Protein AF-A0A2I8ADN0-F1 (afdb_monomer)

Mean predicted aligned error: 14.72 Å

pLDDT: mean 73.5, std 17.79, range [44.16, 92.94]

Secondary structure (DSSP, 8-state):
------EEEETTEEEESS--TT-SS----------------GGGTT--S------------

Foldseek 3Di:
DDDDFDWDDDPNDTGTPDDDPPDPDDDDDDDDDDPPPPCPPCVVVPPPDDPDDDDDDPDDD

Radius of gyration: 21.01 Å; Cα contacts (8 Å, |Δi|>4): 20; chains: 1; bounding box: 54×20×40 Å

Structure (mmCIF, N/CA/C/O backbone):
data_AF-A0A2I8ADN0-F1
#
_entry.id   AF-A0A2I8ADN0-F1
#
loop_
_atom_site.group_PDB
_atom_site.id
_atom_site.type_symbol
_atom_site.label_atom_id
_atom_site.label_alt_id
_atom_site.label_comp_id
_atom_site.label_asym_id
_atom_site.label_entity_id
_atom_site.label_seq_id
_atom_site.pdbx_PDB_ins_code
_atom_site.Cartn_x
_atom_site.Cartn_y
_atom_site.Cartn_z
_atom_site.occupancy
_atom_site.B_iso_or_equiv
_atom_site.auth_seq_id
_atom_site.auth_comp_id
_atom_site.auth_asym_id
_atom_site.auth_atom_id
_atom_site.pdbx_PDB_model_num
ATOM 1 N N . MET A 1 1 ? -3.810 6.942 16.814 1.00 77.25 1 MET A N 1
ATOM 2 C CA . MET A 1 1 ? -2.485 6.289 16.733 1.00 77.25 1 MET A CA 1
ATOM 3 C C . MET A 1 1 ? -2.299 5.805 15.306 1.00 77.25 1 MET A C 1
ATOM 5 O O . MET A 1 1 ? -3.235 5.222 14.775 1.00 77.25 1 MET A O 1
ATOM 9 N N . LEU A 1 2 ? -1.164 6.108 14.673 1.00 84.88 2 LEU A N 1
ATOM 10 C CA . LEU A 1 2 ? -0.873 5.647 13.312 1.00 84.88 2 LEU A CA 1
ATOM 11 C C . LEU A 1 2 ? -0.462 4.170 13.352 1.00 84.88 2 LEU A C 1
ATOM 13 O O . LEU A 1 2 ? 0.217 3.753 14.292 1.00 84.88 2 LEU A O 1
ATOM 17 N N . LYS A 1 3 ? -0.891 3.392 12.357 1.00 86.31 3 LYS A N 1
ATOM 18 C CA . LYS A 1 3 ? -0.453 2.009 12.148 1.00 86.31 3 LYS A CA 1
ATOM 19 C C . LYS A 1 3 ? 0.171 1.897 10.766 1.00 86.31 3 LYS 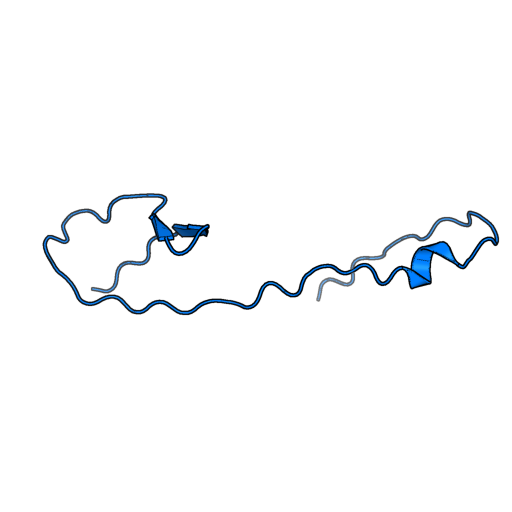A C 1
ATOM 21 O O . LYS A 1 3 ? -0.373 2.448 9.812 1.00 86.31 3 LYS A O 1
ATOM 26 N N . THR A 1 4 ? 1.282 1.181 10.686 1.00 89.06 4 THR A N 1
ATOM 27 C CA . THR A 1 4 ? 1.994 0.907 9.439 1.00 89.06 4 THR A CA 1
ATOM 28 C C . THR A 1 4 ? 1.891 -0.580 9.164 1.00 89.06 4 THR A C 1
ATOM 30 O O . THR A 1 4 ? 2.116 -1.376 10.069 1.00 89.06 4 THR A O 1
ATOM 33 N N . VAL A 1 5 ? 1.530 -0.927 7.933 1.00 89.56 5 VAL A N 1
ATOM 34 C CA . VAL A 1 5 ? 1.427 -2.301 7.440 1.00 89.56 5 VAL A CA 1
ATOM 35 C C . VAL A 1 5 ? 2.240 -2.373 6.157 1.00 89.56 5 VAL A C 1
ATOM 37 O O . VAL A 1 5 ? 2.163 -1.462 5.330 1.00 89.56 5 VAL A O 1
ATOM 40 N N . GLU A 1 6 ? 3.037 -3.423 6.009 1.00 89.25 6 GLU A N 1
ATOM 41 C CA . GLU A 1 6 ? 3.779 -3.668 4.778 1.00 89.25 6 GLU A CA 1
ATOM 42 C C . GLU A 1 6 ? 2.842 -4.210 3.690 1.00 89.25 6 GLU A C 1
ATOM 44 O O . GLU A 1 6 ? 1.836 -4.866 3.960 1.00 89.25 6 GLU A O 1
ATOM 49 N N . GLY A 1 7 ? 3.156 -3.924 2.433 1.00 89.31 7 GLY A N 1
ATOM 50 C CA . GLY A 1 7 ? 2.410 -4.465 1.312 1.00 89.31 7 GLY A CA 1
ATOM 51 C C . GLY A 1 7 ? 3.230 -4.467 0.036 1.00 89.31 7 GLY A C 1
ATOM 52 O O . GLY A 1 7 ? 4.211 -3.734 -0.094 1.00 89.31 7 GLY A O 1
ATOM 53 N N . ILE A 1 8 ? 2.812 -5.295 -0.913 1.00 91.50 8 ILE A N 1
ATOM 54 C CA . ILE A 1 8 ? 3.438 -5.419 -2.227 1.00 91.50 8 ILE A CA 1
ATOM 55 C C . ILE A 1 8 ? 2.508 -4.789 -3.259 1.00 91.50 8 ILE A C 1
ATOM 57 O O . ILE A 1 8 ? 1.338 -5.153 -3.359 1.00 91.50 8 ILE A O 1
ATOM 61 N N . TYR A 1 9 ? 3.030 -3.851 -4.051 1.00 91.50 9 TYR A N 1
ATOM 62 C CA . TYR A 1 9 ? 2.319 -3.338 -5.217 1.00 91.50 9 TYR A CA 1
ATOM 63 C C . TYR A 1 9 ? 2.606 -4.210 -6.439 1.00 91.50 9 TYR A C 1
ATOM 65 O O . TYR A 1 9 ? 3.751 -4.306 -6.887 1.00 91.50 9 TYR A O 1
ATOM 73 N N . LYS A 1 10 ? 1.568 -4.835 -6.997 1.00 90.38 10 LYS A N 1
ATOM 74 C CA . LYS A 1 10 ? 1.671 -5.694 -8.179 1.00 90.38 10 LYS A CA 1
ATOM 75 C C . LYS A 1 10 ? 0.389 -5.611 -9.001 1.00 90.38 10 LYS A C 1
ATOM 77 O O . LYS A 1 10 ? -0.710 -5.659 -8.464 1.00 90.38 10 LYS A O 1
ATOM 82 N N . ASN A 1 11 ? 0.524 -5.491 -10.323 1.00 90.94 11 ASN A N 1
ATOM 83 C CA . ASN A 1 11 ? -0.606 -5.475 -11.265 1.00 90.94 11 ASN A CA 1
ATOM 84 C C . ASN A 1 11 ? -1.698 -4.434 -10.931 1.00 90.94 11 ASN A C 1
ATOM 86 O O . ASN A 1 11 ? -2.886 -4.706 -11.085 1.00 90.94 11 ASN A O 1
ATOM 90 N N . GLY A 1 12 ? -1.308 -3.250 -10.448 1.00 88.81 12 GLY A N 1
ATOM 91 C CA . GLY A 1 12 ? -2.260 -2.192 -10.089 1.00 88.81 12 GLY A CA 1
ATOM 92 C C . GLY A 1 12 ? -2.960 -2.383 -8.740 1.00 88.81 12 GLY A C 1
ATOM 93 O O . GLY A 1 12 ? -3.829 -1.582 -8.405 1.00 88.81 12 GLY A O 1
ATOM 94 N N . GLN A 1 13 ? -2.598 -3.408 -7.964 1.00 92.44 13 GLN A N 1
ATOM 95 C CA . GLN A 1 13 ? -3.175 -3.702 -6.651 1.00 92.44 13 GLN A CA 1
ATOM 96 C C . GLN A 1 13 ? -2.101 -3.685 -5.559 1.00 92.44 13 GLN A C 1
ATOM 98 O O . GLN A 1 13 ? -0.935 -3.984 -5.817 1.00 92.44 13 GLN A O 1
ATOM 103 N N . ILE A 1 14 ? -2.502 -3.308 -4.343 1.00 92.06 14 ILE A N 1
ATOM 104 C CA . ILE A 1 14 ? -1.664 -3.364 -3.141 1.00 92.06 14 ILE A CA 1
ATOM 105 C C . ILE A 1 14 ? -2.126 -4.564 -2.323 1.00 92.06 14 ILE A C 1
ATOM 107 O O . ILE A 1 14 ? -3.249 -4.581 -1.821 1.00 92.06 14 ILE A O 1
ATOM 111 N N . GLU A 1 15 ? -1.256 -5.554 -2.186 1.00 92.94 15 GLU A N 1
ATOM 112 C CA . GLU A 1 15 ? -1.483 -6.732 -1.356 1.00 92.94 15 GLU A CA 1
ATOM 113 C C . GLU A 1 15 ? -0.838 -6.487 0.010 1.00 92.94 15 GLU A C 1
ATOM 115 O O . GLU A 1 15 ? 0.387 -6.432 0.118 1.00 92.94 15 GLU A O 1
ATOM 120 N N . LEU A 1 16 ? -1.650 -6.282 1.050 1.00 92.81 16 LEU A N 1
ATOM 121 C CA . LEU A 1 16 ? -1.151 -6.106 2.417 1.00 92.81 16 LEU A CA 1
ATOM 122 C C . LEU A 1 16 ? -0.624 -7.439 2.960 1.00 92.81 16 LEU A C 1
ATOM 124 O O . LEU A 1 16 ? -1.273 -8.473 2.796 1.00 92.81 16 LEU A O 1
ATOM 128 N N . THR A 1 17 ? 0.520 -7.414 3.645 1.00 91.06 17 THR A N 1
ATOM 129 C CA . THR A 1 17 ? 1.101 -8.614 4.273 1.00 91.06 17 THR A CA 1
ATOM 130 C C . THR A 1 17 ? 0.324 -9.052 5.514 1.00 91.06 17 THR A C 1
ATOM 132 O O . THR A 1 17 ? 0.339 -10.228 5.872 1.00 91.06 17 THR A O 1
ATOM 135 N N . GLU A 1 18 ? -0.400 -8.1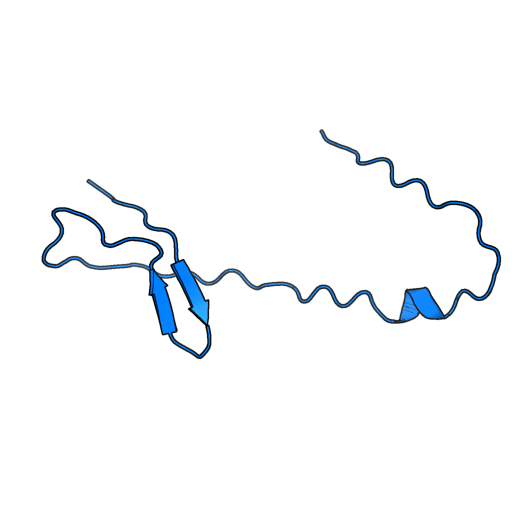25 6.145 1.00 91.50 18 GLU A N 1
ATOM 136 C CA . GLU A 1 18 ? -1.271 -8.387 7.285 1.00 91.50 18 GLU A CA 1
ATOM 137 C C . GLU A 1 18 ? -2.516 -7.489 7.288 1.00 91.50 18 GLU A C 1
ATOM 139 O O . GLU A 1 18 ? -2.559 -6.418 6.684 1.00 91.50 18 GLU A O 1
ATOM 144 N N . THR A 1 19 ? -3.558 -7.924 7.999 1.00 89.25 19 THR A N 1
ATOM 145 C CA . THR A 1 19 ? -4.742 -7.089 8.233 1.00 89.25 19 THR A CA 1
ATOM 146 C C . THR A 1 19 ? -4.526 -6.246 9.493 1.00 89.25 19 THR A C 1
ATOM 148 O O . THR A 1 19 ? -4.345 -6.817 10.572 1.00 89.25 19 THR A O 1
ATOM 151 N N . PRO A 1 20 ? -4.586 -4.904 9.417 1.00 88.88 20 PRO A N 1
ATOM 152 C CA . PRO A 1 20 ? -4.410 -4.063 10.592 1.00 88.88 20 PRO A CA 1
ATOM 153 C C . PRO A 1 20 ? -5.530 -4.306 11.612 1.00 88.88 20 PRO A C 1
ATOM 155 O O . PRO A 1 20 ? -6.698 -3.997 11.380 1.00 88.88 20 PRO A O 1
ATOM 158 N N . GLN A 1 21 ? -5.173 -4.841 12.781 1.00 88.88 21 GLN A N 1
ATOM 159 C CA . GLN A 1 21 ? -6.144 -5.146 13.833 1.00 88.88 21 GLN A CA 1
ATOM 160 C C . GLN A 1 21 ? -6.771 -3.881 14.431 1.00 88.88 21 GLN A C 1
ATOM 162 O O . GLN A 1 21 ? -6.077 -2.897 14.704 1.00 88.88 21 GLN A O 1
ATOM 167 N N . GLY A 1 22 ? -8.074 -3.929 14.717 1.00 89.50 22 GLY A N 1
ATOM 168 C CA . GLY A 1 22 ? -8.786 -2.852 15.414 1.00 89.50 22 GLY A CA 1
ATOM 169 C C . GLY A 1 22 ? -8.999 -1.584 14.580 1.00 89.50 22 GLY A C 1
ATOM 170 O O . GLY A 1 22 ? -9.223 -0.522 15.155 1.00 89.50 22 GLY A O 1
ATOM 171 N N . ILE A 1 23 ? -8.906 -1.679 13.250 1.00 88.38 23 ILE A N 1
ATOM 172 C CA . ILE A 1 23 ? -9.278 -0.609 12.320 1.00 88.38 23 ILE A CA 1
ATOM 173 C C . ILE A 1 23 ? -10.464 -1.098 11.489 1.00 88.38 23 ILE A C 1
ATOM 175 O O . ILE A 1 23 ? -10.316 -2.012 10.686 1.00 88.38 23 ILE A O 1
ATOM 179 N N . THR A 1 24 ? -11.631 -0.485 11.684 1.00 88.56 24 THR A N 1
ATOM 180 C CA . THR A 1 24 ? -12.823 -0.761 10.863 1.00 88.56 24 THR A CA 1
ATOM 181 C C . THR A 1 24 ? -12.840 0.108 9.604 1.00 88.56 24 THR A C 1
ATOM 183 O O . THR A 1 24 ? -13.139 -0.382 8.523 1.00 88.56 24 THR A O 1
ATOM 186 N N . GLU A 1 25 ? -12.488 1.391 9.733 1.00 90.38 25 GLU A N 1
ATOM 187 C CA . GLU A 1 25 ? -12.419 2.361 8.637 1.00 90.38 25 GLU A CA 1
ATOM 188 C C . GLU A 1 25 ? -11.361 3.428 8.965 1.00 90.38 25 GLU A C 1
ATOM 190 O O . GLU A 1 25 ? -11.274 3.896 10.102 1.00 90.38 25 GLU A O 1
ATOM 195 N N . SER A 1 26 ? -10.524 3.800 7.992 1.00 90.25 26 SER A N 1
ATOM 196 C CA . SER A 1 26 ? -9.526 4.867 8.140 1.00 90.25 26 SER A CA 1
ATOM 197 C C . SER A 1 26 ? -9.078 5.394 6.776 1.00 90.25 26 SER A C 1
ATOM 199 O O . SER A 1 26 ? -9.099 4.671 5.782 1.00 90.25 26 SER A O 1
ATOM 201 N N . LYS A 1 27 ? -8.603 6.644 6.732 1.00 90.94 27 LYS A N 1
ATOM 202 C CA . LYS A 1 27 ? -7.896 7.188 5.561 1.00 90.94 27 LYS A CA 1
ATOM 203 C C . LYS A 1 27 ? -6.495 6.578 5.472 1.00 90.94 27 LYS A C 1
ATOM 205 O O . LYS A 1 27 ? -5.844 6.389 6.501 1.00 90.94 27 LYS A O 1
ATOM 210 N N . VAL A 1 28 ? -6.035 6.317 4.248 1.00 89.75 28 VAL A N 1
ATOM 211 C CA . VAL A 1 28 ? -4.713 5.746 3.948 1.00 89.75 28 VAL A CA 1
ATOM 212 C C . VAL A 1 28 ? -3.969 6.660 2.974 1.00 89.75 28 VAL A C 1
ATOM 214 O O . VAL A 1 28 ? -4.578 7.254 2.086 1.00 89.75 28 VAL A O 1
ATOM 217 N N . LEU A 1 29 ? -2.653 6.777 3.156 1.00 89.75 29 LEU A N 1
ATOM 218 C CA . LEU A 1 29 ? -1.736 7.433 2.225 1.00 89.75 29 LEU A CA 1
ATOM 219 C C . LEU A 1 29 ? -0.841 6.359 1.606 1.00 89.75 29 LEU A C 1
ATOM 221 O O . LEU A 1 29 ? -0.288 5.536 2.332 1.00 89.75 29 LEU A O 1
ATOM 225 N N . VAL A 1 30 ? -0.704 6.374 0.282 1.00 87.50 30 VAL A N 1
ATOM 226 C CA . VAL A 1 30 ? 0.148 5.439 -0.461 1.00 87.50 30 VAL A CA 1
ATOM 227 C C . VAL A 1 30 ? 1.176 6.242 -1.242 1.00 87.50 30 VAL A C 1
ATOM 229 O O . VAL A 1 30 ? 0.811 7.116 -2.027 1.00 87.50 30 VAL A O 1
ATOM 232 N N . THR A 1 31 ? 2.450 5.915 -1.049 1.00 87.44 31 THR A N 1
ATOM 233 C CA . THR A 1 31 ? 3.569 6.502 -1.789 1.00 87.44 31 THR A CA 1
ATOM 234 C C . THR A 1 31 ? 4.346 5.375 -2.450 1.00 87.44 31 THR A C 1
ATOM 236 O O . THR A 1 31 ? 4.799 4.458 -1.77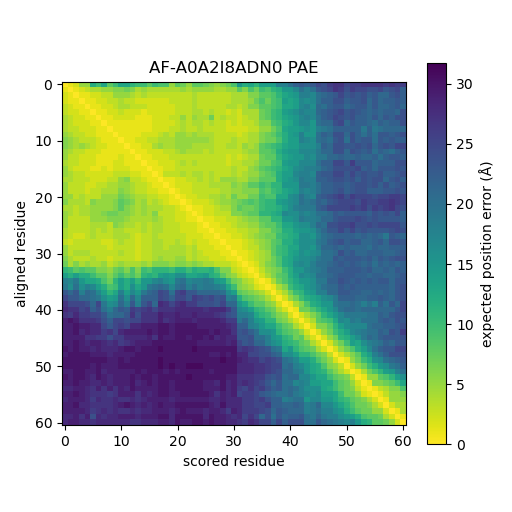1 1.00 87.44 31 THR A O 1
ATOM 239 N N . PHE A 1 32 ? 4.506 5.439 -3.769 1.00 85.50 32 PHE A N 1
ATOM 240 C CA . PHE A 1 32 ? 5.289 4.461 -4.519 1.00 85.50 32 PHE A CA 1
ATOM 241 C C . PHE A 1 32 ? 6.742 4.907 -4.581 1.00 85.50 32 PHE A C 1
ATOM 243 O O . PHE A 1 32 ? 7.036 6.039 -4.962 1.00 85.50 32 PHE A O 1
ATOM 250 N N . LEU A 1 33 ? 7.648 4.007 -4.214 1.00 80.25 33 LEU A N 1
ATOM 251 C CA . LEU A 1 33 ? 9.067 4.198 -4.458 1.00 80.25 33 LEU A CA 1
ATOM 252 C C . LEU A 1 33 ? 9.376 3.684 -5.860 1.00 80.25 33 LEU A C 1
ATOM 254 O O . LEU A 1 33 ? 9.025 2.554 -6.202 1.00 80.25 33 LEU A O 1
ATOM 258 N N . GLU A 1 34 ? 10.025 4.509 -6.676 1.00 79.00 34 GLU A N 1
ATOM 259 C CA . GLU A 1 34 ? 10.523 4.069 -7.972 1.00 79.00 34 GLU A CA 1
ATOM 260 C C . GLU A 1 34 ? 11.560 2.967 -7.755 1.00 79.00 34 GLU A C 1
ATOM 262 O O . GLU A 1 34 ? 12.649 3.200 -7.223 1.00 79.00 34 GLU 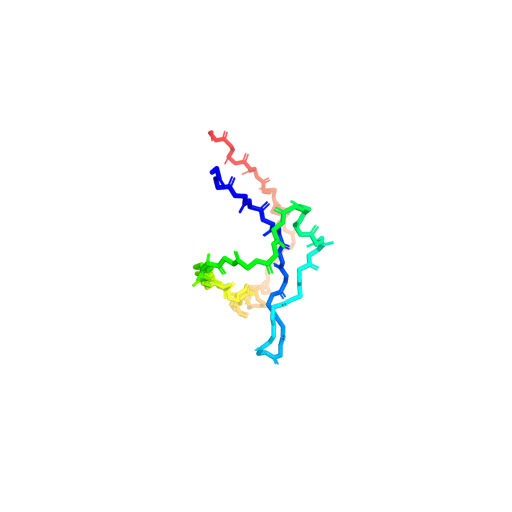A O 1
ATOM 267 N N . THR A 1 35 ? 11.244 1.747 -8.187 1.00 71.81 35 THR A N 1
ATOM 268 C CA . THR A 1 35 ? 12.278 0.736 -8.362 1.00 71.81 35 THR A CA 1
ATOM 269 C C . THR A 1 35 ? 13.095 1.186 -9.558 1.00 71.81 35 THR A C 1
ATOM 271 O O . THR A 1 35 ? 12.636 1.049 -10.691 1.00 71.81 35 THR A O 1
ATOM 274 N N . LYS A 1 36 ? 14.289 1.747 -9.335 1.00 72.25 36 LYS A N 1
ATOM 275 C CA . LYS A 1 36 ? 15.261 1.871 -10.422 1.00 72.25 36 LYS A CA 1
ATOM 276 C C . LYS A 1 36 ? 15.472 0.450 -10.936 1.00 72.25 36 LYS A C 1
ATOM 278 O O . LYS A 1 36 ? 15.976 -0.365 -10.157 1.00 72.25 36 LYS A O 1
ATOM 283 N N . PRO A 1 37 ? 15.045 0.107 -12.167 1.00 63.31 37 PRO A N 1
ATOM 284 C CA . PRO A 1 37 ? 15.396 -1.188 -12.706 1.00 63.31 37 PRO A CA 1
ATOM 285 C C . PRO A 1 37 ? 16.915 -1.269 -12.612 1.00 63.31 37 PRO A C 1
ATOM 287 O O . PRO A 1 37 ? 17.622 -0.334 -12.998 1.00 63.31 37 PRO A O 1
ATOM 290 N N . ASN A 1 38 ? 17.415 -2.352 -12.030 1.00 58.66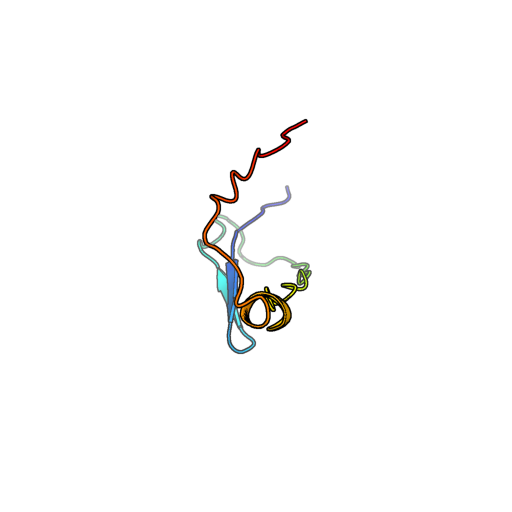 38 ASN A N 1
ATOM 291 C CA . ASN A 1 38 ? 18.819 -2.715 -12.103 1.00 58.66 38 ASN A CA 1
ATOM 292 C C . ASN A 1 38 ? 19.109 -3.120 -13.551 1.00 58.66 38 ASN A C 1
ATOM 294 O O . ASN A 1 38 ? 19.406 -4.271 -13.857 1.00 58.66 38 ASN A O 1
ATOM 298 N N . ILE A 1 39 ? 19.000 -2.159 -14.466 1.00 55.22 39 ILE A N 1
ATOM 299 C CA . ILE A 1 39 ? 19.629 -2.254 -15.762 1.00 55.22 39 ILE A CA 1
ATOM 300 C C . ILE A 1 39 ? 21.109 -2.193 -15.408 1.00 55.22 39 ILE A C 1
ATOM 302 O O . ILE A 1 39 ? 21.706 -1.123 -15.310 1.00 55.22 39 ILE A O 1
ATOM 306 N N . TRP A 1 40 ? 21.687 -3.355 -15.111 1.00 55.84 40 TRP A N 1
ATOM 307 C CA . TRP A 1 40 ? 23.093 -3.584 -15.353 1.00 55.84 40 TRP A CA 1
ATOM 308 C C . TRP A 1 40 ? 23.249 -3.276 -16.831 1.00 55.84 40 TRP A C 1
ATOM 310 O O . TRP A 1 40 ? 22.951 -4.114 -17.677 1.00 55.84 40 TRP A O 1
ATOM 320 N N . THR A 1 41 ? 23.541 -2.012 -17.135 1.00 49.22 41 THR A N 1
ATOM 321 C CA . THR A 1 41 ? 23.754 -1.537 -18.492 1.00 49.22 41 THR A CA 1
ATOM 322 C C . THR A 1 41 ? 24.661 -2.556 -19.154 1.00 49.22 41 THR A C 1
ATOM 324 O O . THR A 1 41 ? 25.732 -2.862 -18.625 1.00 49.22 41 THR A O 1
ATOM 327 N N . GLU A 1 42 ? 24.206 -3.095 -20.282 1.00 51.16 42 GLU A N 1
ATOM 328 C CA . GLU A 1 42 ? 24.851 -4.145 -21.082 1.00 51.16 42 GLU A CA 1
ATOM 329 C C . GLU A 1 42 ? 26.324 -3.828 -21.430 1.00 51.16 42 GLU A C 1
ATOM 331 O O . GLU A 1 42 ? 27.076 -4.690 -21.875 1.00 51.16 42 GLU A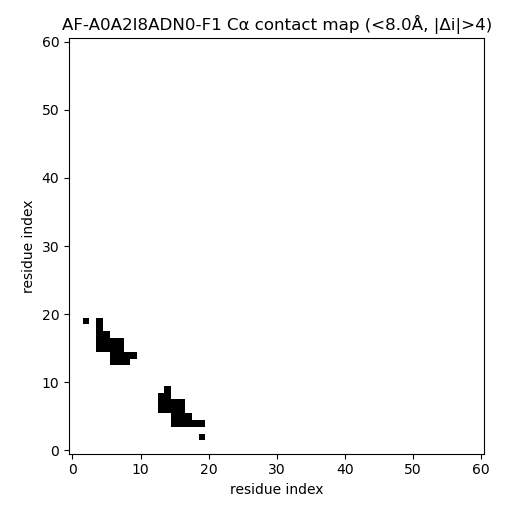 O 1
ATOM 336 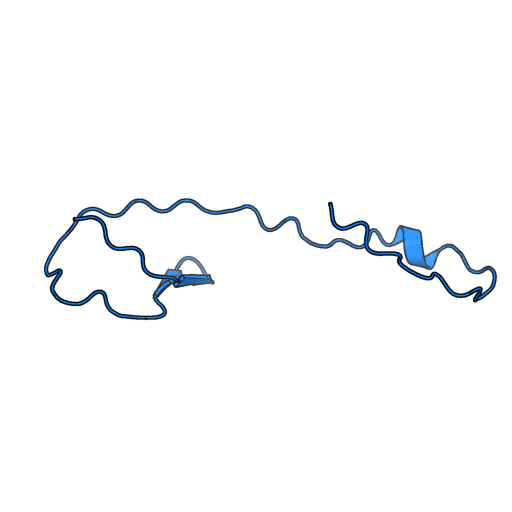N N . ASN A 1 43 ? 26.776 -2.612 -21.119 1.00 49.84 43 ASN A N 1
ATOM 337 C CA . ASN A 1 43 ? 28.158 -2.146 -21.089 1.00 49.84 43 ASN A CA 1
ATOM 338 C C . ASN A 1 43 ? 29.121 -2.998 -20.235 1.00 49.84 43 ASN A C 1
ATOM 340 O O . ASN A 1 43 ? 30.329 -2.894 -20.444 1.00 49.84 43 ASN A O 1
ATOM 344 N N . ILE A 1 44 ? 28.651 -3.850 -19.310 1.00 54.69 44 ILE A N 1
ATOM 345 C CA . ILE A 1 44 ? 29.550 -4.791 -18.603 1.00 54.69 44 ILE A CA 1
ATOM 346 C C . ILE A 1 44 ? 29.895 -6.020 -19.470 1.00 54.69 44 ILE A C 1
ATOM 348 O O . ILE A 1 44 ? 30.938 -6.634 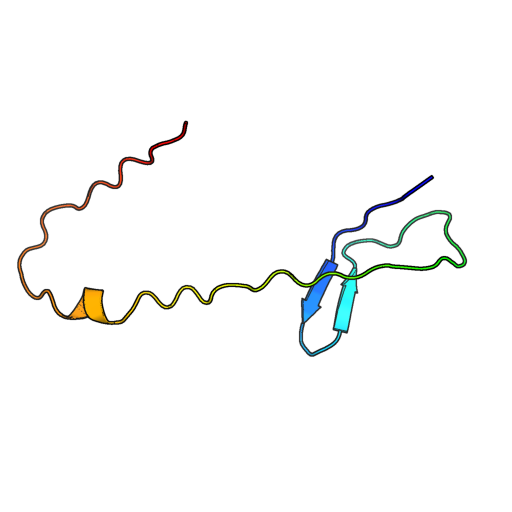-19.268 1.00 54.69 44 ILE A O 1
ATOM 352 N N . ILE A 1 45 ? 29.111 -6.346 -20.506 1.00 49.69 45 ILE A N 1
ATOM 353 C CA . ILE A 1 45 ? 29.379 -7.522 -21.361 1.00 49.69 45 ILE A CA 1
ATOM 354 C C . ILE A 1 45 ? 30.430 -7.217 -22.452 1.00 49.69 45 ILE A C 1
ATOM 356 O O . ILE A 1 45 ? 31.003 -8.136 -23.031 1.00 49.69 45 ILE A O 1
ATOM 360 N N . GLN A 1 46 ? 30.766 -5.945 -22.708 1.00 48.47 46 GLN A N 1
ATOM 361 C CA . GLN A 1 46 ? 31.738 -5.580 -23.755 1.00 48.47 46 GLN A CA 1
ATOM 362 C C . GLN A 1 46 ? 33.214 -5.551 -23.333 1.00 48.47 46 GLN A C 1
ATOM 364 O O . GLN A 1 46 ? 34.069 -5.305 -24.181 1.00 48.47 46 GLN A O 1
ATOM 369 N N . HIS A 1 47 ? 33.561 -5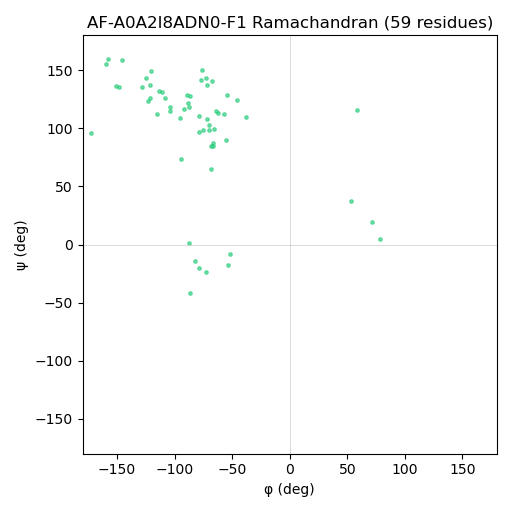.874 -22.087 1.00 47.28 47 HIS A N 1
ATOM 370 C CA . HIS A 1 47 ? 34.963 -6.108 -21.729 1.00 47.28 47 HIS A CA 1
ATOM 371 C C . HIS A 1 47 ? 35.275 -7.608 -21.809 1.00 47.28 47 HIS A C 1
ATOM 373 O O . HIS A 1 47 ? 35.432 -8.299 -20.806 1.00 47.28 47 HIS A O 1
ATOM 379 N N . GLN A 1 48 ? 35.382 -8.119 -23.042 1.00 51.47 48 GLN A N 1
ATOM 380 C CA . GLN A 1 48 ? 36.178 -9.317 -23.315 1.00 51.47 48 GLN A CA 1
ATOM 381 C C . GLN A 1 48 ? 37.652 -8.975 -23.061 1.00 51.47 48 GLN A C 1
ATOM 383 O O . GLN A 1 48 ? 38.390 -8.586 -23.962 1.00 51.47 48 GLN A O 1
ATOM 388 N N . GLY A 1 49 ? 38.071 -9.083 -21.807 1.00 51.28 49 GLY A N 1
ATOM 389 C CA . GLY A 1 49 ? 39.447 -8.844 -21.408 1.00 51.28 49 GLY A CA 1
ATOM 390 C C . GLY A 1 49 ? 39.642 -9.224 -19.953 1.00 51.28 49 GLY A C 1
ATOM 391 O O . GLY A 1 49 ? 39.361 -8.421 -19.081 1.00 51.28 49 GLY A O 1
ATOM 392 N N . ILE A 1 50 ? 40.133 -10.448 -19.754 1.00 44.16 50 ILE A N 1
ATOM 393 C CA . ILE A 1 50 ? 40.716 -11.021 -18.533 1.00 44.16 50 ILE A CA 1
ATOM 394 C C . ILE A 1 50 ? 39.833 -11.041 -17.270 1.00 44.16 50 ILE A C 1
ATOM 396 O O . ILE A 1 50 ? 39.479 -10.033 -16.672 1.00 44.16 50 ILE A O 1
ATOM 400 N N . ALA A 1 51 ? 39.521 -12.259 -16.823 1.00 50.53 51 ALA A N 1
ATOM 401 C CA . ALA A 1 51 ? 39.007 -12.516 -15.489 1.00 50.53 51 ALA A CA 1
ATOM 402 C C . ALA A 1 51 ? 40.117 -12.248 -14.462 1.00 50.53 51 ALA A C 1
ATOM 404 O O . ALA A 1 51 ? 40.815 -13.167 -14.044 1.00 50.53 51 ALA A O 1
ATOM 405 N N . GLU A 1 52 ? 40.281 -10.994 -14.059 1.00 51.06 52 GLU A N 1
ATOM 406 C CA . GLU A 1 52 ? 40.933 -10.675 -12.795 1.00 51.06 52 GLU A CA 1
ATOM 407 C C . GLU A 1 52 ? 39.844 -10.269 -11.806 1.00 51.06 52 GLU A C 1
ATOM 409 O O . GLU A 1 52 ? 39.035 -9.375 -12.047 1.00 51.06 52 GLU A O 1
ATOM 414 N N . SER A 1 53 ? 39.762 -11.053 -10.735 1.00 54.94 53 SER A N 1
ATOM 415 C CA . SER A 1 53 ? 38.786 -10.990 -9.653 1.00 54.94 53 SER A CA 1
ATOM 416 C C . SER A 1 53 ? 38.413 -9.558 -9.263 1.00 54.94 53 SER A C 1
ATOM 418 O O . SER A 1 53 ? 39.200 -8.862 -8.623 1.00 54.94 53 SER A O 1
ATOM 420 N N . ILE A 1 54 ? 37.187 -9.139 -9.579 1.00 57.06 54 ILE A N 1
ATOM 421 C CA . ILE A 1 54 ? 36.619 -7.920 -9.004 1.00 57.06 54 ILE A CA 1
ATOM 422 C C . ILE A 1 54 ? 36.224 -8.250 -7.562 1.00 57.06 54 ILE A C 1
ATOM 424 O O . ILE A 1 54 ? 35.184 -8.861 -7.311 1.00 57.06 54 ILE A O 1
ATOM 428 N N . VAL A 1 55 ? 37.077 -7.881 -6.607 1.00 57.44 55 VAL A N 1
ATOM 429 C CA . VAL A 1 55 ? 36.724 -7.870 -5.184 1.00 57.44 55 VAL A CA 1
ATOM 430 C C . VAL A 1 55 ? 35.906 -6.607 -4.935 1.00 57.44 55 VAL A C 1
ATOM 432 O O . VAL A 1 55 ? 36.424 -5.496 -5.006 1.00 57.44 55 VAL A O 1
ATOM 435 N N . PHE A 1 56 ? 34.612 -6.773 -4.666 1.00 54.78 56 PHE A N 1
ATOM 436 C CA . PHE A 1 56 ? 33.772 -5.684 -4.179 1.00 54.78 56 PHE A CA 1
ATOM 437 C C . PHE A 1 56 ? 34.033 -5.495 -2.682 1.00 54.78 56 PHE A C 1
ATOM 439 O O . PHE A 1 56 ? 33.453 -6.196 -1.854 1.00 54.78 56 PHE A O 1
ATOM 446 N N . GLU A 1 57 ? 34.895 -4.545 -2.323 1.00 56.06 57 GLU A N 1
ATOM 447 C CA . GLU A 1 57 ? 34.911 -4.018 -0.959 1.00 56.06 57 GLU A CA 1
ATOM 448 C C . GLU A 1 57 ? 33.661 -3.157 -0.759 1.00 56.06 57 GLU A C 1
ATOM 450 O O . GLU A 1 57 ? 33.501 -2.078 -1.333 1.00 56.06 57 GLU A O 1
ATOM 455 N N . SER A 1 58 ? 32.723 -3.680 0.032 1.00 57.47 58 SER A N 1
ATOM 456 C CA . SER A 1 58 ? 31.554 -2.934 0.475 1.00 57.47 58 SER A CA 1
ATOM 457 C C . SER A 1 58 ? 32.006 -1.871 1.472 1.00 57.47 58 SER A C 1
ATOM 459 O O . SER A 1 58 ? 32.183 -2.171 2.655 1.00 57.47 58 SER A O 1
ATOM 461 N N . TYR A 1 59 ? 32.175 -0.633 1.016 1.00 53.91 59 TYR A N 1
ATOM 462 C CA . TYR A 1 59 ? 32.263 0.505 1.924 1.00 53.91 59 TYR A CA 1
ATOM 463 C C . TYR A 1 59 ? 30.906 0.669 2.615 1.00 53.91 59 TYR A C 1
ATOM 465 O O . TYR A 1 59 ? 29.938 1.157 2.030 1.00 53.91 59 TYR A O 1
ATOM 473 N N . ARG A 1 60 ? 30.827 0.167 3.848 1.00 48.22 60 ARG A N 1
ATOM 474 C CA . ARG A 1 60 ? 29.855 0.611 4.842 1.00 48.22 60 ARG A CA 1
ATOM 475 C C . ARG A 1 60 ? 30.529 1.721 5.643 1.00 48.22 60 ARG A C 1
ATOM 477 O O . ARG A 1 60 ? 31.510 1.429 6.320 1.00 48.22 60 ARG A O 1
ATOM 484 N N . ASP A 1 61 ? 29.980 2.926 5.560 1.00 51.78 61 ASP A N 1
ATOM 485 C CA . ASP A 1 61 ? 30.025 3.906 6.650 1.00 51.78 61 ASP A CA 1
ATOM 486 C C . ASP A 1 61 ? 28.676 3.863 7.383 1.00 51.78 61 ASP A C 1
ATOM 488 O O . ASP A 1 61 ? 27.633 3.756 6.688 1.00 51.78 61 ASP A O 1
#

Sequence (61 aa):
MLKTVEGIYKNGQIELTETPQGITESKVLVTFLETKPNIWTENIIQHQGIAESIVFESYRD

Solvent-accessible surface area (backbone atoms only — not comparable to full-atom values): 4758 Å² total; per-residue (Å²): 134,92,83,87,74,61,62,50,80,54,97,94,41,75,49,60,78,62,82,71,80,96,62,91,79,80,91,83,86,90,82,86,77,82,74,75,76,84,69,73,58,71,75,71,74,71,64,88,67,78,96,67,86,82,78,82,78,80,85,76,131